Protein AF-A0A7C5T301-F1 (afdb_monomer)

Structure (mmCIF, N/CA/C/O backbone):
data_AF-A0A7C5T301-F1
#
_en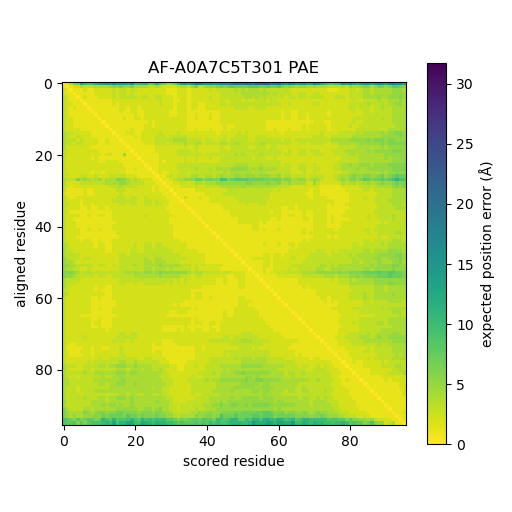try.id   AF-A0A7C5T301-F1
#
loop_
_atom_site.group_PDB
_atom_site.id
_atom_site.type_symbol
_atom_site.label_atom_id
_atom_site.label_alt_id
_atom_site.label_comp_id
_atom_site.label_asym_id
_atom_site.label_entity_id
_atom_site.label_seq_id
_atom_site.pdbx_PDB_ins_code
_atom_site.Cartn_x
_atom_site.Cartn_y
_atom_site.Cartn_z
_atom_site.occupancy
_atom_site.B_iso_or_equiv
_atom_site.auth_seq_id
_atom_site.auth_comp_id
_atom_site.auth_asym_id
_atom_site.auth_atom_id
_atom_site.pdbx_PDB_model_num
ATOM 1 N N . MET A 1 1 ? -6.230 4.969 15.598 1.00 71.38 1 MET A N 1
ATOM 2 C CA . MET A 1 1 ? -5.719 4.251 14.414 1.00 71.38 1 MET A CA 1
ATOM 3 C C . MET A 1 1 ? -5.805 5.207 13.238 1.00 71.38 1 MET A C 1
ATOM 5 O O . MET A 1 1 ? -6.859 5.809 13.064 1.00 71.38 1 MET A O 1
ATOM 9 N N . VAL A 1 2 ? -4.698 5.451 12.538 1.00 92.44 2 VAL A N 1
ATOM 10 C CA . VAL A 1 2 ? -4.646 6.427 11.435 1.00 92.44 2 VAL A CA 1
ATOM 11 C C . VAL A 1 2 ? -5.168 5.766 10.161 1.00 92.44 2 VAL A C 1
ATOM 13 O O . VAL A 1 2 ? -4.788 4.635 9.869 1.00 92.44 2 VAL A O 1
ATOM 16 N N . VAL A 1 3 ? -6.034 6.453 9.415 1.00 95.44 3 VAL A N 1
ATOM 17 C CA . VAL A 1 3 ? -6.446 6.009 8.075 1.00 95.44 3 VAL A CA 1
ATOM 18 C C . VAL A 1 3 ? -5.407 6.497 7.073 1.00 95.44 3 VAL A C 1
ATOM 20 O O . VAL A 1 3 ? -5.067 7.680 7.075 1.00 95.44 3 VAL A O 1
ATOM 23 N N . VAL A 1 4 ? -4.892 5.597 6.239 1.00 95.56 4 VAL A N 1
ATOM 24 C CA . VAL A 1 4 ? -3.890 5.924 5.218 1.00 95.56 4 VAL A CA 1
ATOM 25 C C . VAL A 1 4 ? -4.446 5.689 3.823 1.00 95.56 4 VAL A C 1
ATOM 27 O O . VAL A 1 4 ? -5.003 4.633 3.530 1.00 95.56 4 VAL A O 1
ATOM 30 N N . ASP A 1 5 ? -4.278 6.689 2.965 1.00 95.44 5 ASP A N 1
ATOM 31 C CA . ASP A 1 5 ? -4.581 6.600 1.540 1.00 95.44 5 ASP A CA 1
ATOM 32 C C . ASP A 1 5 ? -3.431 5.925 0.764 1.00 95.44 5 ASP A C 1
ATOM 34 O O . ASP A 1 5 ? -2.279 5.890 1.221 1.00 95.44 5 ASP A O 1
ATOM 38 N N . ALA A 1 6 ? -3.728 5.424 -0.436 1.00 96.81 6 ALA A N 1
ATOM 39 C CA . ALA A 1 6 ? -2.754 4.797 -1.319 1.00 96.81 6 ALA A CA 1
ATOM 40 C C . ALA A 1 6 ? -1.606 5.727 -1.693 1.00 96.81 6 ALA A C 1
ATOM 42 O O . ALA A 1 6 ? -0.465 5.273 -1.744 1.00 96.81 6 ALA A O 1
ATOM 43 N N . SER A 1 7 ? -1.857 7.024 -1.887 1.00 96.31 7 SER A N 1
ATOM 44 C CA . SER A 1 7 ? -0.801 7.993 -2.205 1.00 96.31 7 SER A CA 1
ATOM 45 C C . SER A 1 7 ? 0.252 8.110 -1.091 1.00 96.31 7 SER A C 1
ATOM 47 O O . SER A 1 7 ? 1.457 8.133 -1.358 1.00 96.31 7 SER A O 1
ATOM 49 N N . ALA A 1 8 ? -0.177 8.110 0.175 1.00 96.06 8 ALA A N 1
ATOM 50 C CA . ALA A 1 8 ? 0.720 8.180 1.325 1.00 96.06 8 ALA A CA 1
ATOM 51 C C . ALA A 1 8 ? 1.555 6.899 1.460 1.00 96.06 8 ALA A C 1
ATOM 53 O O . ALA A 1 8 ? 2.774 6.960 1.635 1.00 96.06 8 ALA A O 1
ATOM 54 N N . LEU A 1 9 ? 0.921 5.732 1.332 1.00 96.88 9 LEU A N 1
ATOM 55 C CA . LEU A 1 9 ? 1.618 4.453 1.445 1.00 96.88 9 LEU A CA 1
ATOM 56 C C . LEU A 1 9 ? 2.523 4.185 0.225 1.00 96.88 9 LEU A C 1
ATOM 58 O O . LEU A 1 9 ? 3.637 3.688 0.392 1.00 96.88 9 LEU A O 1
ATOM 62 N N . ALA A 1 10 ? 2.124 4.610 -0.979 1.00 97.62 10 ALA A N 1
ATOM 63 C CA . ALA A 1 10 ? 2.966 4.588 -2.175 1.00 97.62 10 ALA A CA 1
ATOM 64 C C . ALA A 1 10 ? 4.243 5.412 -1.978 1.00 97.62 10 ALA A C 1
ATOM 66 O O . ALA A 1 10 ? 5.325 4.908 -2.264 1.00 97.62 10 ALA A O 1
ATOM 67 N N . LYS A 1 11 ? 4.153 6.617 -1.400 1.00 97.69 11 LYS A N 1
ATOM 68 C CA . LYS A 1 11 ? 5.327 7.439 -1.060 1.00 97.69 11 LYS A CA 1
ATOM 69 C C . LYS A 1 11 ? 6.326 6.691 -0.174 1.00 97.69 11 LYS A C 1
ATOM 71 O O . LYS A 1 11 ? 7.531 6.757 -0.424 1.00 97.69 11 LYS A O 1
ATOM 76 N N . TYR A 1 12 ? 5.844 5.937 0.819 1.00 97.75 12 TYR A N 1
ATOM 77 C CA . TYR A 1 12 ? 6.695 5.080 1.650 1.00 97.75 12 TYR A CA 1
ATOM 78 C C . TYR A 1 12 ? 7.346 3.943 0.846 1.00 97.75 12 TYR A C 1
ATOM 80 O O . TYR A 1 12 ? 8.571 3.808 0.846 1.00 97.75 12 TYR A O 1
ATOM 88 N N . ILE A 1 13 ? 6.541 3.163 0.118 1.00 98.06 13 IL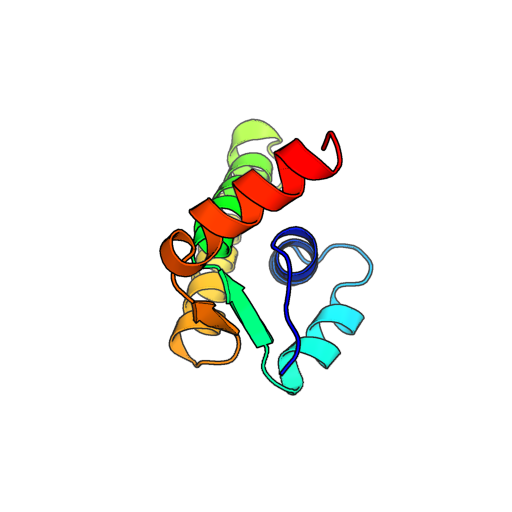E A N 1
ATOM 89 C CA . ILE A 1 13 ? 6.991 1.994 -0.653 1.00 98.06 13 ILE A CA 1
ATOM 90 C C . ILE A 1 13 ? 7.970 2.382 -1.773 1.00 98.06 13 ILE A C 1
ATOM 92 O O . ILE A 1 13 ? 8.995 1.728 -1.980 1.00 98.06 13 ILE A O 1
ATOM 96 N N . LEU A 1 14 ? 7.683 3.472 -2.485 1.00 97.62 14 LEU A N 1
ATOM 97 C CA . LEU A 1 14 ? 8.465 3.977 -3.613 1.00 97.62 14 LEU A CA 1
ATOM 98 C C . LEU A 1 14 ? 9.659 4.847 -3.187 1.00 97.62 14 LEU A C 1
ATOM 100 O O . LEU A 1 14 ? 10.456 5.217 -4.055 1.00 97.62 14 LEU A O 1
ATOM 104 N N . LYS A 1 15 ? 9.807 5.122 -1.879 1.00 96.38 15 LYS A N 1
ATOM 105 C CA . LYS A 1 15 ? 10.821 6.006 -1.275 1.00 96.38 15 LYS A CA 1
ATOM 106 C C . LYS A 1 15 ? 10.846 7.407 -1.894 1.00 96.38 15 LYS A C 1
ATOM 108 O O . LYS A 1 15 ? 11.912 7.951 -2.178 1.00 96.38 15 LYS A O 1
ATOM 113 N N . GLU A 1 16 ? 9.670 7.976 -2.117 1.00 96.50 16 GLU A N 1
ATOM 114 C CA . GLU A 1 16 ? 9.524 9.345 -2.614 1.00 96.50 16 GLU A CA 1
ATOM 115 C C . GLU A 1 16 ? 9.888 10.379 -1.538 1.00 96.50 16 GLU A C 1
ATOM 117 O O . GLU A 1 16 ? 10.063 10.057 -0.361 1.00 96.50 16 GLU A O 1
ATOM 122 N N . GLU A 1 17 ? 9.999 11.649 -1.924 1.00 97.25 17 GLU A N 1
ATOM 123 C CA . GLU A 1 17 ? 10.233 12.730 -0.969 1.00 97.25 17 GLU A CA 1
ATOM 124 C C . GLU A 1 17 ? 9.168 12.729 0.146 1.00 97.25 17 GLU A C 1
ATOM 126 O O . GLU A 1 17 ? 7.960 12.657 -0.100 1.00 97.25 17 GLU A O 1
ATOM 131 N N . GLY A 1 18 ? 9.627 12.780 1.398 1.00 95.81 18 GLY A N 1
ATOM 132 C CA . GLY A 1 18 ? 8.758 12.717 2.573 1.00 95.81 18 GLY A CA 1
ATOM 133 C C . GLY A 1 18 ? 8.412 11.298 3.062 1.00 95.81 18 GLY A C 1
ATOM 134 O O . GLY A 1 18 ? 7.515 11.123 3.887 1.00 95.81 18 GLY A O 1
ATOM 135 N N . TRP A 1 19 ? 9.067 10.247 2.550 1.00 97.31 19 TRP A N 1
ATOM 136 C CA . TRP A 1 19 ? 8.763 8.863 2.954 1.00 97.31 19 TRP A CA 1
ATOM 137 C C . TRP A 1 19 ? 9.056 8.562 4.434 1.00 97.31 19 TRP A C 1
ATOM 139 O O . TRP A 1 19 ? 8.453 7.658 5.017 1.00 97.31 19 TRP A O 1
ATOM 149 N N . ARG A 1 20 ? 9.974 9.303 5.070 1.00 97.12 20 ARG A N 1
ATOM 150 C CA . ARG A 1 20 ? 10.347 9.097 6.482 1.00 97.12 20 ARG A CA 1
ATOM 151 C C . ARG A 1 20 ? 9.259 9.578 7.433 1.00 97.12 20 ARG A C 1
ATOM 153 O O . ARG A 1 20 ? 9.084 9.015 8.507 1.00 97.12 20 ARG A O 1
ATOM 160 N N . GLU A 1 21 ? 8.527 10.602 7.034 1.00 95.00 21 GLU A N 1
ATOM 161 C CA . GLU A 1 21 ? 7.391 11.158 7.750 1.00 95.00 21 GLU A CA 1
ATOM 162 C C . GLU A 1 21 ? 6.241 10.153 7.726 1.00 95.00 21 GLU A C 1
ATOM 164 O O . GLU A 1 21 ? 5.679 9.848 8.774 1.00 95.00 21 GLU A O 1
ATOM 169 N N . VAL A 1 22 ? 5.979 9.539 6.565 1.00 95.19 22 VAL A N 1
ATOM 170 C CA . VAL A 1 22 ? 5.004 8.443 6.454 1.00 95.19 22 VAL A CA 1
ATOM 171 C C . VAL A 1 22 ? 5.415 7.253 7.318 1.00 95.19 22 VAL A C 1
ATOM 173 O O . VAL A 1 22 ? 4.578 6.697 8.021 1.00 95.19 22 VAL A O 1
ATOM 176 N N . ARG A 1 23 ? 6.706 6.891 7.344 1.00 95.31 23 ARG A N 1
ATOM 177 C CA . ARG A 1 23 ? 7.202 5.808 8.209 1.00 95.31 23 ARG A CA 1
ATOM 178 C C . ARG A 1 23 ? 6.815 6.016 9.677 1.00 95.31 23 ARG A C 1
ATOM 180 O O . ARG A 1 23 ? 6.330 5.080 10.297 1.00 95.31 23 ARG A O 1
ATOM 187 N N . LYS A 1 24 ? 6.993 7.230 10.210 1.00 93.56 24 LYS A N 1
ATOM 188 C CA . LYS A 1 24 ? 6.627 7.567 11.599 1.00 93.56 24 LYS A CA 1
ATOM 189 C C . LYS A 1 24 ? 5.131 7.384 11.866 1.00 93.56 24 LYS A C 1
ATOM 191 O O . LYS A 1 24 ? 4.749 7.002 12.963 1.00 93.56 24 LYS A O 1
ATOM 196 N N . LEU A 1 25 ? 4.282 7.644 10.868 1.00 91.19 25 LEU A N 1
ATOM 197 C CA . LEU A 1 25 ? 2.838 7.408 10.977 1.00 91.19 25 LEU A CA 1
ATOM 198 C C . LEU A 1 25 ? 2.513 5.908 11.007 1.00 91.19 25 LEU A C 1
ATOM 200 O O . LEU A 1 25 ? 1.649 5.489 11.772 1.00 91.19 25 LEU A O 1
ATOM 204 N N . LEU A 1 26 ? 3.227 5.101 10.213 1.00 93.88 26 LEU A N 1
ATOM 205 C CA . LEU A 1 26 ? 3.046 3.646 10.161 1.00 93.88 26 LEU A CA 1
ATOM 206 C C . LEU A 1 26 ? 3.513 2.934 11.440 1.00 93.88 26 LEU A C 1
ATOM 208 O O . LEU A 1 26 ? 2.961 1.893 11.780 1.00 93.88 26 LEU A O 1
ATOM 212 N N . GLU A 1 27 ? 4.480 3.490 12.178 1.00 92.62 27 GLU A N 1
ATOM 213 C CA . GLU A 1 27 ? 4.953 2.930 13.459 1.00 92.62 27 GLU A CA 1
ATOM 214 C C . GLU A 1 27 ? 3.834 2.811 14.511 1.00 92.62 27 GLU A C 1
ATOM 216 O O . GLU A 1 27 ? 3.882 1.922 15.357 1.00 92.62 27 GLU A O 1
ATOM 221 N N . GLY A 1 28 ? 2.802 3.661 14.437 1.00 89.25 28 GLY A N 1
ATOM 222 C CA . GLY A 1 28 ? 1.616 3.593 15.300 1.00 89.25 28 GLY A CA 1
ATOM 223 C C . GLY A 1 28 ? 0.513 2.645 14.811 1.00 89.25 28 GLY A C 1
ATOM 224 O O . GLY A 1 28 ? -0.542 2.574 15.445 1.00 89.25 28 GLY A O 1
ATOM 225 N N . GLY A 1 29 ? 0.733 1.950 13.691 1.00 93.81 29 GLY A N 1
ATOM 226 C CA . GLY A 1 29 ? -0.274 1.157 12.991 1.00 93.81 29 GLY A CA 1
ATOM 227 C C . GLY A 1 29 ? -1.254 2.013 12.183 1.00 93.81 29 GLY A C 1
ATOM 228 O O . GLY A 1 29 ? -1.661 3.111 12.582 1.00 93.81 29 GLY A O 1
ATOM 229 N N . ALA A 1 30 ? -1.667 1.490 11.033 1.00 96.50 30 ALA A N 1
ATOM 230 C CA . ALA A 1 30 ? -2.574 2.162 10.115 1.00 96.50 30 ALA A CA 1
ATOM 231 C C . ALA A 1 30 ? -3.695 1.238 9.631 1.00 96.50 30 ALA A C 1
ATOM 233 O O . ALA A 1 30 ? -3.589 0.015 9.688 1.00 96.50 30 ALA A O 1
ATOM 234 N N . VAL A 1 31 ? -4.767 1.844 9.127 1.00 97.44 31 VAL A N 1
ATOM 235 C CA . VAL A 1 31 ? -5.867 1.147 8.456 1.00 97.44 31 VAL A CA 1
ATOM 236 C C . VAL A 1 31 ? -6.096 1.740 7.075 1.00 97.44 31 VAL A C 1
ATOM 238 O O . VAL A 1 31 ? -5.947 2.946 6.875 1.00 97.44 31 VAL A O 1
ATOM 241 N N . SER A 1 32 ? -6.462 0.900 6.117 1.00 97.44 32 SER A N 1
ATOM 242 C CA . SER A 1 32 ? -6.864 1.332 4.782 1.00 97.44 32 SER A CA 1
ATOM 243 C C . SER A 1 32 ? -7.922 0.392 4.215 1.00 97.44 32 SER A C 1
ATOM 245 O O . SER A 1 32 ? -8.191 -0.668 4.784 1.00 97.44 32 SER A O 1
ATOM 247 N N . VAL A 1 33 ? -8.528 0.776 3.096 1.00 97.31 33 VAL A N 1
ATOM 248 C CA . VAL A 1 33 ? -9.369 -0.144 2.328 1.00 97.31 33 VAL A CA 1
ATOM 249 C C . VAL A 1 33 ? -8.492 -1.074 1.495 1.00 97.31 33 VAL A C 1
ATOM 251 O O . VAL A 1 33 ? -7.420 -0.689 1.036 1.00 97.31 33 VAL A O 1
ATOM 254 N N . ASP A 1 34 ? -8.941 -2.304 1.279 1.00 97.31 34 ASP A N 1
ATOM 255 C CA . ASP A 1 34 ? -8.241 -3.330 0.498 1.00 97.31 34 ASP A CA 1
ATOM 256 C C . ASP A 1 34 ? -7.853 -2.896 -0.930 1.00 97.31 34 ASP A C 1
ATOM 258 O O . ASP A 1 34 ? -6.858 -3.388 -1.475 1.00 97.31 34 ASP A O 1
ATOM 262 N N . HIS A 1 35 ? -8.550 -1.908 -1.501 1.00 97.12 35 HIS A N 1
ATOM 263 C CA . HIS A 1 35 ? -8.184 -1.268 -2.769 1.00 97.12 35 HIS A CA 1
ATOM 264 C C . HIS A 1 35 ? -6.743 -0.731 -2.798 1.00 97.12 35 HIS A C 1
ATOM 266 O O . HIS A 1 35 ? -6.080 -0.802 -3.837 1.00 97.12 35 HIS A O 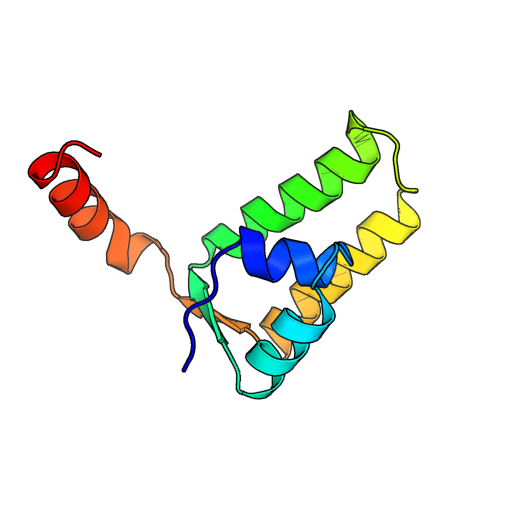1
ATOM 272 N N . VAL A 1 36 ? -6.215 -0.286 -1.651 1.00 97.62 36 VAL A N 1
ATOM 273 C CA . VAL A 1 36 ? -4.871 0.298 -1.516 1.00 97.62 36 VAL A CA 1
ATOM 274 C C . VAL A 1 36 ? -3.776 -0.597 -2.107 1.00 97.62 36 VAL A C 1
ATOM 276 O O . VAL A 1 36 ? -2.806 -0.121 -2.701 1.00 97.62 36 VAL A O 1
ATOM 279 N N . VAL A 1 37 ? -3.946 -1.921 -2.008 1.00 98.06 37 VAL A N 1
ATOM 280 C CA . VAL A 1 37 ? -2.981 -2.898 -2.521 1.00 98.06 37 VAL A CA 1
ATOM 281 C C . VAL A 1 37 ? -2.905 -2.831 -4.046 1.00 98.06 37 VAL A C 1
ATOM 283 O O . VAL A 1 37 ? -1.808 -2.881 -4.607 1.00 98.06 37 VAL A O 1
ATOM 286 N N . LYS A 1 38 ? -4.047 -2.676 -4.729 1.00 98.12 38 LYS A N 1
ATOM 287 C CA . LYS A 1 38 ? -4.111 -2.571 -6.196 1.00 98.12 38 LYS A CA 1
ATOM 288 C C . LYS A 1 38 ? -3.471 -1.277 -6.682 1.00 98.12 38 LYS A C 1
ATOM 290 O O . LYS A 1 38 ? -2.670 -1.313 -7.615 1.00 98.12 38 LYS A O 1
ATOM 295 N N . GLU A 1 39 ? -3.777 -0.156 -6.038 1.00 98.44 39 GLU A N 1
ATOM 296 C CA . GLU A 1 39 ? -3.253 1.156 -6.431 1.00 98.44 39 GLU A CA 1
ATOM 297 C C . GLU A 1 39 ? -1.734 1.234 -6.297 1.00 98.44 39 GLU A C 1
ATOM 299 O O . GLU A 1 39 ? -1.051 1.661 -7.232 1.00 98.44 39 GLU A O 1
ATOM 304 N N . ILE A 1 40 ? -1.181 0.744 -5.187 1.00 98.44 40 ILE A N 1
ATOM 305 C CA . ILE A 1 40 ? 0.271 0.748 -4.977 1.00 98.44 40 ILE A CA 1
ATOM 306 C C . ILE A 1 40 ? 0.958 -0.247 -5.912 1.00 98.44 40 ILE A C 1
ATOM 308 O O . ILE A 1 40 ? 1.994 0.078 -6.491 1.00 98.44 40 ILE A O 1
ATOM 312 N N . SER A 1 41 ? 0.375 -1.430 -6.125 1.00 98.50 41 SER A N 1
ATOM 313 C CA . SER A 1 41 ? 0.906 -2.401 -7.092 1.00 98.50 41 SER A CA 1
ATOM 314 C C . SER A 1 41 ? 0.955 -1.811 -8.503 1.00 98.50 41 SER A C 1
ATOM 316 O O . SER A 1 41 ? 1.957 -1.955 -9.205 1.00 98.50 41 SER A O 1
ATOM 318 N N . ASN A 1 42 ? -0.085 -1.073 -8.899 1.00 98.62 42 ASN A N 1
ATOM 319 C CA . ASN A 1 42 ? -0.113 -0.352 -10.166 1.00 98.62 42 ASN A CA 1
ATOM 320 C C . ASN A 1 42 ? 0.946 0.762 -10.215 1.00 98.62 42 ASN A C 1
ATOM 322 O O . ASN A 1 42 ? 1.608 0.924 -11.237 1.00 98.62 42 ASN A O 1
ATOM 326 N N . ALA A 1 43 ? 1.165 1.503 -9.125 1.00 98.38 43 ALA A N 1
ATOM 327 C CA . ALA A 1 43 ? 2.209 2.527 -9.057 1.00 98.38 43 ALA A CA 1
ATOM 328 C C . ALA A 1 43 ? 3.624 1.931 -9.209 1.00 98.38 43 ALA A C 1
ATOM 330 O O . ALA A 1 43 ? 4.434 2.453 -9.981 1.00 98.38 43 ALA A O 1
ATOM 331 N N . ILE A 1 44 ? 3.900 0.800 -8.547 1.00 98.62 44 ILE A N 1
ATOM 332 C CA . ILE A 1 44 ? 5.148 0.033 -8.697 1.00 98.62 44 ILE A CA 1
ATOM 333 C C . ILE A 1 44 ? 5.322 -0.414 -10.155 1.00 98.62 44 ILE A C 1
ATOM 335 O O . ILE A 1 44 ? 6.357 -0.141 -10.769 1.00 98.62 44 ILE A O 1
ATOM 339 N N . TRP A 1 45 ? 4.296 -1.051 -10.731 1.00 98.62 45 TRP A N 1
ATOM 340 C CA . TRP A 1 45 ? 4.323 -1.515 -12.119 1.00 98.62 45 TRP A CA 1
ATOM 341 C C . TRP A 1 45 ? 4.549 -0.365 -13.100 1.00 98.62 45 TRP A C 1
ATOM 343 O O . TRP A 1 45 ? 5.411 -0.472 -13.969 1.00 98.62 45 TRP A O 1
ATOM 353 N N . ARG A 1 46 ? 3.846 0.764 -12.950 1.00 98.25 46 ARG A N 1
ATOM 354 C CA . ARG A 1 46 ? 4.022 1.930 -13.828 1.00 98.25 46 ARG A CA 1
ATOM 355 C C . ARG A 1 46 ? 5.446 2.471 -13.763 1.00 98.25 46 ARG A C 1
ATOM 357 O O . ARG A 1 46 ? 6.026 2.744 -14.812 1.00 98.25 46 ARG A O 1
ATOM 364 N N . LYS A 1 47 ? 6.028 2.603 -12.566 1.00 98.19 47 LYS A N 1
ATOM 365 C CA . LYS A 1 47 ? 7.405 3.097 -12.396 1.00 98.19 47 LYS A CA 1
ATOM 366 C C . LYS A 1 47 ? 8.432 2.189 -13.081 1.00 98.19 47 LYS A C 1
ATOM 368 O O . LYS A 1 47 ? 9.345 2.694 -13.732 1.00 98.19 47 LYS A O 1
ATOM 373 N N . CYS A 1 48 ? 8.245 0.876 -12.976 1.00 98.44 48 CYS A N 1
ATOM 374 C CA . CYS A 1 48 ? 9.120 -0.119 -13.588 1.00 98.44 48 CYS A CA 1
ATOM 375 C C . CYS A 1 48 ? 8.866 -0.297 -15.095 1.00 98.44 48 CYS A C 1
ATOM 377 O O . CYS A 1 48 ? 9.730 -0.006 -15.915 1.00 98.44 48 CYS A O 1
ATOM 379 N N . ALA A 1 49 ? 7.675 -0.742 -15.488 1.00 98.12 49 ALA A N 1
ATOM 380 C CA . ALA A 1 49 ? 7.391 -1.210 -16.843 1.00 98.12 49 ALA A CA 1
ATOM 381 C C . ALA A 1 49 ? 7.058 -0.085 -17.833 1.00 98.12 49 ALA A C 1
ATOM 383 O O . ALA A 1 49 ? 7.410 -0.176 -19.009 1.00 98.12 49 ALA A O 1
ATOM 384 N N . VAL A 1 50 ? 6.375 0.971 -17.377 1.00 98.31 50 VAL A N 1
ATOM 385 C CA . VAL A 1 50 ? 5.926 2.065 -18.257 1.00 98.31 50 VAL A CA 1
ATOM 386 C C . VAL A 1 50 ? 6.977 3.165 -18.322 1.00 98.31 50 VAL A C 1
ATOM 388 O O . VAL A 1 50 ? 7.394 3.560 -19.408 1.00 98.31 50 VAL A O 1
ATOM 391 N N . LEU A 1 51 ? 7.420 3.646 -17.160 1.00 98.06 51 LEU A N 1
ATOM 392 C CA . LEU A 1 51 ? 8.365 4.758 -17.067 1.00 98.06 51 LEU A CA 1
ATOM 393 C C . LEU A 1 51 ? 9.826 4.313 -17.187 1.00 98.06 51 LEU A C 1
ATOM 395 O O . LEU A 1 51 ? 10.679 5.151 -17.462 1.00 98.06 51 LEU A O 1
ATOM 399 N N . LYS A 1 52 ? 10.118 3.016 -16.999 1.00 97.81 52 LYS A N 1
ATOM 400 C CA . LYS A 1 52 ? 11.480 2.455 -17.054 1.00 97.81 52 LYS A CA 1
ATOM 401 C C . LYS A 1 52 ? 12.455 3.175 -16.114 1.00 97.81 52 LYS A C 1
ATOM 403 O O . LYS A 1 52 ? 13.633 3.319 -16.423 1.00 97.81 52 LYS A O 1
ATOM 408 N N . LEU A 1 53 ? 11.950 3.639 -14.969 1.00 97.81 53 LEU A N 1
ATOM 409 C CA . LEU A 1 53 ? 12.726 4.352 -13.946 1.00 97.81 53 LEU A CA 1
ATOM 410 C C . LEU A 1 53 ? 13.290 3.411 -12.877 1.00 97.81 53 LEU A C 1
ATOM 412 O O . LEU A 1 53 ? 13.920 3.866 -11.925 1.00 97.81 53 LEU A O 1
ATOM 416 N N . GLU A 1 54 ? 12.999 2.117 -12.984 1.00 96.19 54 GLU A N 1
ATOM 417 C CA . GLU A 1 54 ? 13.387 1.115 -12.005 1.00 96.19 54 GLU A CA 1
ATOM 418 C C . GLU A 1 54 ? 13.435 -0.291 -12.605 1.00 96.19 54 GLU A C 1
ATOM 420 O O . GLU A 1 54 ? 12.555 -0.675 -13.378 1.00 96.19 54 GLU A O 1
ATOM 425 N N . ASP A 1 55 ? 14.424 -1.074 -12.176 1.00 97.94 55 ASP A N 1
ATOM 426 C CA . ASP A 1 55 ? 14.579 -2.476 -12.547 1.00 97.94 55 ASP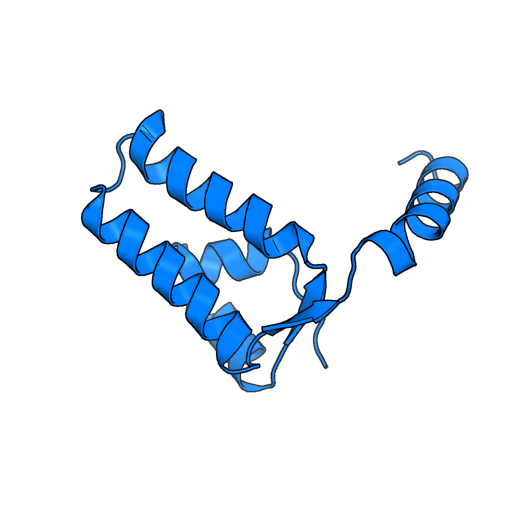 A CA 1
ATOM 427 C C . ASP A 1 55 ? 13.484 -3.375 -11.961 1.00 97.94 55 ASP A C 1
ATOM 429 O O . ASP A 1 55 ? 13.020 -3.194 -10.831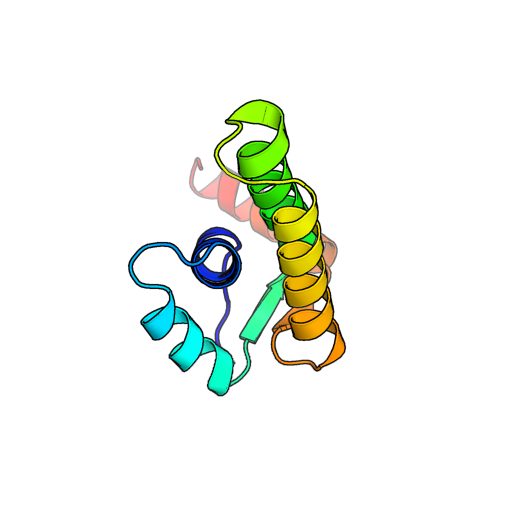 1.00 97.94 55 ASP A O 1
ATOM 433 N N . ALA A 1 56 ? 13.132 -4.422 -12.709 1.00 98.31 56 ALA A N 1
ATOM 434 C CA . ALA A 1 56 ? 12.099 -5.381 -12.319 1.00 98.31 56 ALA A CA 1
ATOM 435 C C . ALA A 1 56 ? 12.364 -6.030 -10.950 1.00 98.31 56 ALA A C 1
ATOM 437 O O . ALA A 1 56 ? 11.434 -6.210 -10.168 1.00 98.31 56 ALA A O 1
ATOM 438 N N . GLU A 1 57 ? 13.623 -6.328 -10.616 1.00 98.44 57 GLU A N 1
ATOM 439 C CA . GLU A 1 57 ? 13.974 -6.911 -9.315 1.00 98.44 57 GLU A CA 1
ATOM 440 C C . GLU A 1 57 ? 13.656 -5.958 -8.149 1.00 98.44 57 GLU A C 1
ATOM 442 O O . GLU A 1 57 ? 13.157 -6.378 -7.104 1.00 98.44 57 GLU A O 1
ATOM 447 N N . VAL A 1 58 ? 13.896 -4.656 -8.326 1.00 98.44 58 VAL A N 1
ATOM 448 C CA . VAL A 1 58 ? 13.586 -3.649 -7.302 1.00 98.44 58 VAL A CA 1
ATOM 449 C C . VAL A 1 58 ? 12.072 -3.476 -7.168 1.00 98.44 58 VAL A C 1
ATOM 451 O O . VAL A 1 58 ? 11.567 -3.370 -6.049 1.00 98.44 58 VAL A O 1
ATOM 454 N N . ALA A 1 59 ? 11.340 -3.517 -8.283 1.00 98.56 59 ALA A N 1
ATOM 455 C CA . ALA A 1 59 ? 9.882 -3.467 -8.282 1.00 98.56 59 ALA A CA 1
ATOM 456 C C . ALA A 1 59 ? 9.267 -4.649 -7.510 1.00 98.56 59 ALA A C 1
ATOM 458 O O . ALA A 1 59 ? 8.374 -4.449 -6.684 1.00 98.56 59 ALA A O 1
ATOM 459 N N . VAL A 1 60 ? 9.794 -5.864 -7.704 1.00 98.62 60 VAL A N 1
ATOM 460 C CA . VAL A 1 60 ? 9.371 -7.056 -6.949 1.00 98.62 60 VAL A CA 1
ATOM 461 C C . VAL A 1 60 ? 9.634 -6.879 -5.451 1.00 98.62 60 VAL A C 1
ATOM 463 O O . VAL A 1 60 ? 8.711 -7.055 -4.660 1.00 98.62 60 VAL A O 1
ATOM 466 N N . LYS A 1 61 ? 10.825 -6.410 -5.052 1.00 98.62 61 LYS A N 1
ATOM 467 C CA . LYS A 1 61 ? 11.146 -6.138 -3.634 1.00 98.62 61 LYS A CA 1
ATOM 468 C C . LYS A 1 61 ? 10.202 -5.116 -2.993 1.00 98.62 61 LYS A C 1
ATOM 470 O O . LYS A 1 61 ? 9.879 -5.209 -1.811 1.00 98.62 61 LYS A O 1
ATOM 475 N N . ARG A 1 62 ? 9.739 -4.122 -3.755 1.00 98.56 62 ARG A N 1
ATOM 476 C CA . ARG A 1 62 ? 8.741 -3.153 -3.271 1.00 98.56 62 ARG A CA 1
ATOM 477 C C . ARG A 1 62 ? 7.363 -3.767 -3.088 1.00 98.56 62 ARG A C 1
ATOM 479 O O . ARG A 1 62 ? 6.682 -3.433 -2.121 1.00 98.56 62 ARG A O 1
ATOM 486 N N . TYR A 1 63 ? 6.958 -4.649 -3.993 1.00 98.56 63 TYR A N 1
ATOM 487 C CA . TYR A 1 63 ? 5.709 -5.385 -3.846 1.00 98.56 63 TYR A CA 1
ATOM 488 C C . TYR A 1 63 ? 5.757 -6.320 -2.630 1.00 98.56 63 TYR A C 1
ATOM 490 O O . TYR A 1 63 ? 4.818 -6.347 -1.840 1.00 98.56 63 TYR A O 1
ATOM 498 N N . GLU A 1 64 ? 6.875 -7.014 -2.412 1.00 98.62 64 GLU A N 1
ATOM 499 C CA . GLU A 1 64 ? 7.094 -7.832 -1.213 1.00 98.62 64 GLU A CA 1
ATOM 500 C C . GLU A 1 64 ? 7.004 -7.000 0.073 1.00 98.62 64 GLU A C 1
ATOM 502 O O . GLU A 1 64 ? 6.343 -7.417 1.021 1.00 98.62 64 GLU A O 1
ATOM 507 N N . LEU A 1 65 ? 7.582 -5.792 0.087 1.00 98.25 65 LEU A N 1
ATOM 508 C CA . LEU A 1 65 ? 7.440 -4.861 1.209 1.00 98.25 65 LEU A CA 1
ATOM 509 C C . LEU A 1 65 ? 5.972 -4.476 1.460 1.00 98.25 65 LEU A C 1
ATOM 511 O O . LEU A 1 65 ? 5.538 -4.476 2.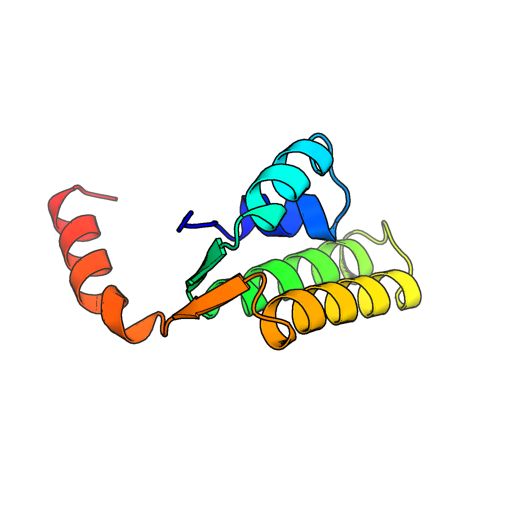608 1.00 98.25 65 LEU A O 1
ATOM 515 N N . LEU A 1 66 ? 5.199 -4.167 0.412 1.00 98.38 66 LEU A N 1
ATOM 516 C CA . LEU A 1 66 ? 3.764 -3.881 0.539 1.00 98.38 66 LEU A CA 1
ATOM 517 C C . LEU A 1 66 ? 3.013 -5.065 1.162 1.00 98.38 66 LEU A C 1
ATOM 519 O O . LEU A 1 66 ? 2.221 -4.878 2.085 1.00 98.38 66 LEU A O 1
ATOM 523 N N . VAL A 1 67 ? 3.283 -6.280 0.680 1.00 98.25 67 VAL A N 1
ATOM 524 C CA . VAL A 1 67 ? 2.678 -7.509 1.208 1.00 98.25 67 VAL A CA 1
ATOM 525 C C . VAL A 1 67 ? 3.054 -7.719 2.675 1.00 98.25 67 VAL A C 1
ATOM 527 O O . VAL A 1 67 ? 2.192 -8.084 3.473 1.00 98.25 67 VAL A O 1
ATOM 530 N N . GLU A 1 68 ? 4.303 -7.457 3.054 1.00 98.25 68 GLU A N 1
ATOM 531 C CA . GLU A 1 68 ? 4.769 -7.608 4.433 1.00 98.25 68 GLU A CA 1
ATOM 532 C C . GLU A 1 68 ? 4.101 -6.612 5.387 1.00 98.25 68 GLU A C 1
ATOM 534 O O . GLU A 1 68 ? 3.701 -6.996 6.484 1.00 98.25 68 GLU A O 1
ATOM 539 N N . LEU A 1 69 ? 3.891 -5.355 4.975 1.00 97.25 69 LEU A N 1
ATOM 540 C CA . LEU A 1 69 ? 3.170 -4.368 5.793 1.00 97.25 69 LEU A CA 1
ATOM 541 C C . LEU A 1 69 ? 1.738 -4.811 6.117 1.00 97.25 69 LEU A C 1
ATOM 543 O O . LEU A 1 69 ? 1.252 -4.573 7.222 1.00 97.25 69 LEU A O 1
ATOM 547 N N . VAL A 1 70 ? 1.077 -5.471 5.164 1.00 97.69 70 VAL A N 1
ATOM 548 C CA . VAL A 1 70 ? -0.268 -6.023 5.361 1.00 97.69 70 VAL A CA 1
ATOM 549 C C . VAL A 1 70 ? -0.216 -7.279 6.234 1.00 97.69 70 VAL A C 1
ATOM 551 O O . VAL A 1 70 ? -0.963 -7.390 7.203 1.00 97.69 70 VAL A O 1
ATOM 554 N N . ARG A 1 71 ? 0.686 -8.224 5.934 1.00 97.94 71 ARG A N 1
ATOM 555 C CA . ARG A 1 71 ? 0.807 -9.500 6.667 1.00 97.94 71 ARG A CA 1
ATOM 556 C C . ARG A 1 71 ? 1.195 -9.321 8.132 1.00 97.94 71 ARG A C 1
ATOM 558 O O . ARG A 1 71 ? 0.673 -10.036 8.981 1.00 97.94 71 ARG A O 1
ATOM 565 N N . SER A 1 72 ? 2.085 -8.376 8.419 1.00 97.00 72 SER A N 1
ATOM 566 C CA . SER A 1 72 ? 2.535 -8.049 9.778 1.00 97.00 72 SER A CA 1
ATOM 567 C C . SER A 1 72 ? 1.512 -7.243 10.587 1.00 97.00 72 SER A C 1
ATOM 569 O O . SER A 1 72 ? 1.710 -7.035 11.782 1.00 97.00 72 SER A O 1
ATOM 571 N N . GLY A 1 73 ? 0.419 -6.784 9.964 1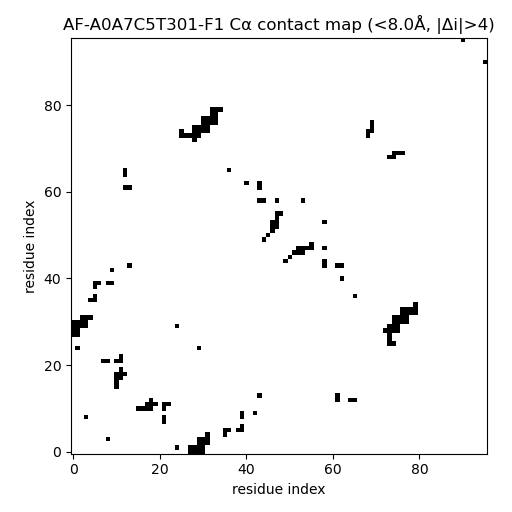.00 96.12 73 GLY A N 1
ATOM 572 C CA . GLY A 1 73 ? -0.607 -5.972 10.619 1.00 96.12 73 GLY A CA 1
ATOM 573 C C . GLY A 1 73 ? -0.211 -4.510 10.845 1.00 96.12 73 GLY A C 1
ATOM 574 O O . GLY A 1 73 ? -0.939 -3.791 11.525 1.00 96.12 73 GLY A O 1
ATOM 575 N N . VAL A 1 74 ? 0.904 -4.042 10.265 1.00 97.00 74 VAL A N 1
ATOM 576 C CA . VAL A 1 74 ? 1.263 -2.610 10.261 1.00 97.00 74 VAL A CA 1
ATOM 577 C C . VAL A 1 74 ? 0.202 -1.800 9.512 1.00 97.00 74 VAL A C 1
ATOM 579 O O . VAL A 1 74 ? -0.150 -0.700 9.937 1.00 97.00 74 VAL A O 1
ATOM 582 N N . VAL A 1 75 ? -0.332 -2.361 8.422 1.00 97.81 75 VAL A N 1
ATOM 583 C CA . VAL A 1 75 ? -1.495 -1.832 7.701 1.00 97.81 75 VAL A CA 1
ATOM 584 C C . VAL A 1 75 ? -2.617 -2.864 7.739 1.00 97.81 75 VAL A C 1
ATOM 586 O O . VAL A 1 75 ? -2.560 -3.890 7.064 1.00 97.81 75 VAL A O 1
ATOM 589 N N . VAL A 1 76 ? -3.659 -2.578 8.513 1.00 97.94 76 VAL A N 1
ATOM 590 C CA . VAL A 1 76 ? -4.877 -3.391 8.562 1.00 97.94 76 VAL A CA 1
ATOM 591 C C . VAL A 1 76 ? -5.762 -3.036 7.369 1.00 97.94 76 VAL A C 1
ATOM 593 O O . VAL A 1 76 ? -6.029 -1.860 7.119 1.00 97.94 76 VAL A O 1
ATOM 596 N N . LEU A 1 77 ? -6.220 -4.048 6.633 1.00 98.00 77 LEU A N 1
ATOM 597 C CA . LEU A 1 77 ? -7.123 -3.858 5.500 1.00 98.00 77 LEU A CA 1
ATOM 598 C C . LEU A 1 77 ? -8.573 -4.095 5.911 1.00 98.00 77 LEU A C 1
ATOM 600 O O . LEU A 1 77 ? -8.918 -5.141 6.460 1.00 98.00 77 LEU A O 1
ATOM 604 N N . GLU A 1 78 ? -9.422 -3.134 5.578 1.00 97.19 78 GLU A N 1
ATOM 605 C CA . GLU A 1 78 ? -10.873 -3.254 5.624 1.00 97.19 78 GLU A CA 1
ATOM 606 C C . GLU A 1 78 ? -11.429 -3.446 4.209 1.00 97.19 78 GLU A C 1
ATOM 608 O O . GLU A 1 78 ? -10.922 -2.886 3.242 1.00 97.19 78 GLU A O 1
ATOM 613 N N . SER A 1 79 ? -12.503 -4.220 4.078 1.00 96.94 79 SER A N 1
ATOM 614 C CA . SER A 1 79 ? -13.165 -4.426 2.784 1.00 96.94 79 SER A CA 1
ATOM 615 C C . SER A 1 79 ? -13.797 -3.122 2.288 1.00 96.94 79 SER A C 1
ATOM 617 O O . SER A 1 79 ? -14.726 -2.622 2.929 1.00 96.94 79 SER A O 1
ATOM 619 N N . GLU A 1 80 ? -13.406 -2.635 1.105 1.00 95.50 80 GLU A N 1
ATOM 620 C CA . GLU A 1 80 ? -13.977 -1.419 0.500 1.00 95.50 80 GLU A CA 1
ATOM 621 C C . GLU A 1 80 ? -15.497 -1.513 0.315 1.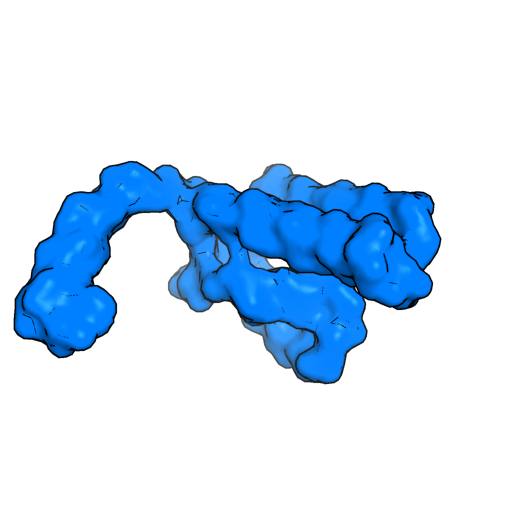00 95.50 80 GLU A C 1
ATOM 623 O O . GLU A 1 80 ? -16.222 -0.535 0.511 1.00 95.50 80 GLU A O 1
ATOM 628 N N . LEU A 1 81 ? -15.999 -2.720 0.023 1.00 96.50 81 LEU A N 1
ATOM 629 C CA . LEU A 1 81 ? -17.423 -2.986 -0.201 1.00 96.50 81 LEU A CA 1
ATOM 630 C C . LEU A 1 81 ? -18.309 -2.556 0.977 1.00 96.50 81 LEU A C 1
ATOM 632 O O . LEU A 1 81 ? -19.469 -2.210 0.768 1.00 96.50 81 LEU A O 1
ATOM 636 N N . LYS A 1 82 ? -17.767 -2.525 2.204 1.00 96.38 82 LYS A N 1
ATOM 637 C CA . LYS A 1 82 ? -18.485 -2.049 3.398 1.00 96.38 82 LYS A CA 1
ATOM 638 C C . LYS A 1 82 ? -18.826 -0.558 3.324 1.00 96.38 82 LYS A C 1
ATOM 640 O O . LYS A 1 82 ? -19.751 -0.111 3.998 1.00 96.38 82 LYS A O 1
ATOM 645 N N . TYR A 1 83 ? -18.065 0.210 2.547 1.00 95.00 83 TYR A N 1
ATOM 646 C CA . TYR A 1 83 ? -18.138 1.668 2.505 1.00 95.00 83 TYR A CA 1
ATOM 647 C C . TYR A 1 83 ? -18.649 2.212 1.168 1.00 95.00 83 TYR A C 1
ATOM 649 O O . TYR A 1 83 ? -19.164 3.329 1.149 1.00 95.00 83 TYR A O 1
ATOM 657 N N . LEU A 1 84 ? -18.550 1.441 0.077 1.00 95.62 84 LEU A N 1
ATOM 658 C CA . LEU A 1 84 ? -18.832 1.908 -1.287 1.00 95.62 84 LEU A CA 1
ATOM 659 C C . LEU A 1 84 ? -20.210 2.551 -1.464 1.00 95.62 84 LEU A C 1
ATOM 661 O O . LEU A 1 84 ? -20.291 3.638 -2.029 1.00 95.62 84 LEU A O 1
ATOM 665 N N . GLU A 1 85 ? -21.289 1.929 -0.974 1.00 97.31 85 GLU A N 1
ATOM 666 C CA . GLU A 1 85 ? -22.637 2.491 -1.155 1.00 97.31 85 GLU A CA 1
ATOM 667 C C . GLU A 1 85 ? -22.748 3.879 -0.510 1.00 97.31 85 GLU A C 1
ATOM 669 O O . GLU A 1 85 ? -23.205 4.839 -1.133 1.00 97.31 85 GLU A O 1
ATOM 674 N N . LYS A 1 86 ? -22.292 4.000 0.741 1.00 97.31 86 LYS A N 1
ATOM 675 C CA . LYS A 1 86 ? -22.332 5.265 1.475 1.00 97.31 86 LYS A CA 1
ATOM 676 C C . LYS A 1 86 ? -21.411 6.302 0.837 1.00 97.31 86 LYS A C 1
ATOM 678 O O . LYS A 1 86 ? -21.810 7.455 0.714 1.00 97.31 86 LYS A O 1
ATOM 683 N N . ALA A 1 87 ? -20.211 5.896 0.423 1.00 95.62 87 ALA A N 1
ATOM 684 C CA . ALA A 1 87 ? -19.265 6.771 -0.258 1.00 95.62 87 ALA A CA 1
ATOM 685 C C . ALA A 1 87 ? -19.868 7.336 -1.551 1.00 95.62 87 ALA A C 1
ATOM 687 O O . ALA A 1 87 ? -19.821 8.543 -1.765 1.00 95.62 87 ALA A O 1
ATOM 688 N N . PHE A 1 88 ? -20.520 6.494 -2.357 1.00 97.25 88 PHE A N 1
ATOM 689 C CA . PHE A 1 88 ? -21.183 6.922 -3.586 1.00 97.25 88 PHE A CA 1
ATOM 690 C C . PHE A 1 88 ? -22.339 7.894 -3.320 1.00 97.25 88 PHE A C 1
ATOM 692 O O . PHE A 1 88 ? -22.457 8.908 -4.000 1.00 97.25 88 PHE A O 1
ATOM 699 N N . ARG A 1 89 ? -23.174 7.637 -2.303 1.00 98.25 89 ARG A N 1
ATOM 700 C CA . ARG A 1 89 ? -24.253 8.568 -1.919 1.00 98.25 89 ARG A CA 1
ATOM 701 C C . ARG A 1 89 ? -23.707 9.932 -1.501 1.00 98.25 89 ARG A C 1
ATOM 703 O O . ARG A 1 89 ? -24.190 10.942 -1.997 1.00 98.25 89 ARG A O 1
ATOM 710 N N . ILE A 1 90 ? -22.671 9.952 -0.658 1.00 98.12 90 ILE A N 1
ATOM 711 C CA . ILE A 1 90 ? -21.992 11.190 -0.246 1.00 98.12 90 ILE A CA 1
ATOM 712 C C . ILE A 1 90 ? -21.446 11.929 -1.470 1.00 98.12 90 ILE A C 1
ATOM 714 O O . ILE A 1 90 ? -21.595 13.146 -1.557 1.00 98.12 90 ILE A O 1
ATOM 718 N N . ALA A 1 91 ? -20.844 11.205 -2.415 1.00 97.81 91 ALA A N 1
ATOM 719 C CA . ALA A 1 91 ? -20.296 11.780 -3.635 1.00 97.81 91 ALA A CA 1
ATOM 720 C C . ALA A 1 91 ? -21.385 12.478 -4.470 1.00 97.81 91 ALA A C 1
ATOM 722 O O . ALA A 1 91 ? -21.270 13.661 -4.781 1.00 97.81 91 ALA A O 1
ATOM 723 N N . VAL A 1 92 ? -22.514 11.797 -4.698 1.00 98.19 92 VAL A N 1
ATOM 724 C CA . VAL A 1 92 ? -23.681 12.360 -5.398 1.00 98.19 92 VAL A CA 1
ATOM 725 C C . VAL A 1 92 ? -24.267 13.574 -4.666 1.00 98.19 92 VAL A C 1
ATOM 727 O O . VAL A 1 92 ? -24.567 14.579 -5.304 1.00 98.19 92 VAL A O 1
ATOM 730 N N . GLU A 1 93 ? -24.419 13.508 -3.340 1.00 98.25 93 GLU A N 1
ATOM 731 C CA . GLU A 1 93 ? -24.974 14.601 -2.524 1.00 98.25 93 GLU A CA 1
ATOM 732 C C . GLU A 1 93 ? -24.095 15.860 -2.533 1.00 98.25 93 GLU A C 1
ATOM 734 O O . GLU A 1 93 ? -24.613 16.970 -2.418 1.00 98.25 93 GLU A O 1
ATOM 739 N N . ASN A 1 94 ? -22.778 15.694 -2.678 1.00 98.00 94 ASN A N 1
ATOM 740 C CA . ASN A 1 94 ? -21.809 16.791 -2.652 1.00 98.00 94 ASN A CA 1
ATOM 741 C C . ASN A 1 94 ? -21.284 17.180 -4.046 1.00 98.00 94 ASN A C 1
ATOM 743 O O . ASN A 1 94 ? -20.531 18.145 -4.153 1.00 98.00 94 ASN A O 1
ATOM 747 N N . GLY A 1 95 ? -21.684 16.471 -5.108 1.00 95.31 95 GLY A N 1
ATOM 748 C CA . GLY A 1 95 ? -21.265 16.744 -6.485 1.00 95.31 95 GLY A CA 1
ATOM 749 C C . GLY A 1 95 ? -19.782 16.470 -6.758 1.00 95.31 95 GLY A C 1
ATOM 750 O O . GLY A 1 95 ? -19.164 17.230 -7.507 1.00 95.31 95 GLY A O 1
ATOM 751 N N . VAL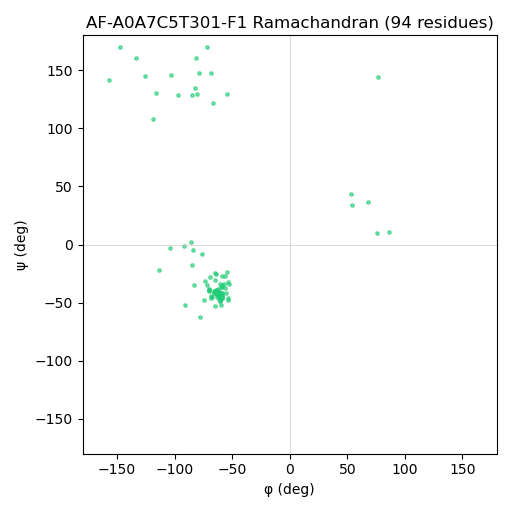 A 1 96 ? -19.217 15.423 -6.143 1.00 88.12 96 VAL A N 1
ATOM 752 C CA . VAL A 1 96 ? -17.824 14.962 -6.337 1.00 88.12 96 VAL A CA 1
ATOM 753 C C . VAL A 1 96 ? -17.747 13.572 -6.952 1.00 88.12 96 VAL A C 1
ATOM 755 O O . VAL A 1 96 ? -18.741 12.820 -6.851 1.00 88.12 96 VAL A O 1
#

Radius of gyration: 14.66 Å; Cα contacts (8 Å, |Δi|>4): 97; chains: 1; bounding box: 40×26×34 Å

pLDDT: mean 96.67, std 3.23, range [71.38, 98.62]

Secondary structure (DSSP, 8-state):
-EE--HHHHHHHHHT-TTHHHHHHHHTT-EEEETHHHHHHHHHHHIIIIIT--S-HHHHHHHHHHHHHHHHTTSEEEEPTHHHHHHHHHHHHHHT-

Solvent-accessible surface area (backbone atoms only — not comparable to full-atom values): 5252 Å² total; per-residue (Å²): 125,46,78,53,54,40,70,57,53,34,28,41,64,70,62,40,93,68,22,69,62,44,48,62,54,42,75,72,28,28,34,33,45,51,61,37,59,57,55,35,50,50,52,42,46,40,40,23,76,72,66,64,77,41,57,67,71,60,40,50,55,36,50,51,50,57,51,48,38,44,76,74,51,39,35,38,69,40,68,48,78,82,45,47,69,61,53,50,50,52,24,65,78,70,75,100

Nearest PDB structures (foldseek):
  4yao-assembly2_B  TM=5.003E-01  e=1.337E+00  Rattus norvegicus
  2qtl-assembly1_A  TM=4.939E-01  e=3.862E+00  Homo sapiens
  1ja0-assembly1_A  TM=5.109E-01  e=4.345E+00  Rattus norvegicus

Mean predicted aligned error: 2.73 Å

Foldseek 3Di:
DAEDALVLVLCLLVVNPCNVVSVVVLVVAYEYAPCSLVSSLVVLCCCCPVVVVDDPVSSVVSNVVVVCCDVVRSYDHDHCVVCVVVVVVVCVVVVD

Sequence (96 aa):
MVVVDASALAKYILKEEGWREVRKLLEGGAVSVDHVVKEISNAIWRKCAVLKLEDAEVAVKRYELLVELVRSGVVVLESELKYLEKAFRIAVENGV